Protein AF-A0A2S1XR82-F1 (afdb_monomer)

Nearest PDB structures (foldseek):
  7trw-assembly1_A-2  TM=8.094E-01  e=3.415E-07  Yersinia pestis CO92
  3mz1-assembly2_C  TM=8.245E-01  e=9.859E-07  Sinorhizobium meliloti 1021
  3mz1-assembly1_A  TM=8.214E-01  e=1.203E-06  Sinorhizobium meliloti 1021
  3mz1-assembly2_D  TM=7.519E-01  e=4.756E-07  Sinorhizobium meliloti 1021
  9bce-assembly1_A  TM=8.354E-01  e=1.144E-05  Shewanella oneidensis

Radius of gyration: 18.7 Å; Cα contacts (8 Å, |Δi|>4): 181; chains: 1; bounding box: 38×32×57 Å

Structure (mmCIF, N/CA/C/O backbone):
data_AF-A0A2S1XR82-F1
#
_entry.id   AF-A0A2S1XR82-F1
#
loop_
_atom_site.group_PDB
_atom_site.id
_atom_site.type_symbol
_atom_site.label_atom_id
_atom_site.label_alt_id
_atom_site.label_comp_id
_atom_site.label_asym_id
_atom_site.label_entity_id
_atom_site.label_seq_id
_atom_site.pdbx_PDB_ins_code
_atom_site.Cartn_x
_atom_site.Cartn_y
_atom_site.Cartn_z
_atom_site.occupancy
_atom_site.B_iso_or_equiv
_atom_site.auth_seq_id
_atom_site.auth_comp_id
_atom_site.auth_asym_id
_atom_site.auth_atom_id
_atom_site.pdbx_PDB_model_num
ATOM 1 N N . MET A 1 1 ? -4.953 -1.813 3.187 1.00 69.38 1 MET A N 1
ATOM 2 C CA . MET A 1 1 ? -4.598 -1.002 4.378 1.00 69.38 1 MET A CA 1
ATOM 3 C C . MET A 1 1 ? -4.593 -1.921 5.588 1.00 69.38 1 MET A C 1
ATOM 5 O O . MET A 1 1 ? -5.479 -2.760 5.665 1.00 69.38 1 MET A O 1
ATOM 9 N N . VAL A 1 2 ? -3.605 -1.824 6.483 1.00 58.59 2 VAL A N 1
ATOM 10 C CA . VAL A 1 2 ? -3.437 -2.784 7.596 1.00 58.59 2 VAL A CA 1
ATOM 11 C C . VAL A 1 2 ? -2.981 -2.109 8.893 1.00 58.59 2 VAL A C 1
ATOM 13 O O . VAL A 1 2 ? -2.325 -1.066 8.857 1.00 58.59 2 VAL A O 1
ATOM 16 N N . THR A 1 3 ? -3.298 -2.725 10.033 1.00 70.81 3 THR A N 1
ATOM 17 C CA . THR A 1 3 ? -2.781 -2.374 11.370 1.00 70.81 3 THR A CA 1
ATOM 18 C C . THR A 1 3 ? -2.299 -3.624 12.114 1.00 70.81 3 THR A C 1
ATOM 20 O O . THR A 1 3 ? -2.597 -4.741 11.690 1.00 70.81 3 THR A O 1
ATOM 23 N N . ALA A 1 4 ? -1.545 -3.461 13.203 1.00 59.38 4 ALA A N 1
ATOM 24 C CA . ALA A 1 4 ? -1.029 -4.579 13.994 1.00 59.38 4 ALA A CA 1
ATOM 25 C C . ALA A 1 4 ? -2.148 -5.427 14.624 1.00 59.38 4 ALA A C 1
ATOM 27 O O . ALA A 1 4 ? -3.066 -4.912 15.262 1.00 59.38 4 ALA A O 1
ATOM 28 N N . GLY A 1 5 ? -2.030 -6.745 14.467 1.00 39.81 5 GLY A N 1
ATOM 29 C CA . GLY A 1 5 ? -2.809 -7.766 15.157 1.00 39.81 5 GLY A CA 1
ATOM 30 C C . GLY A 1 5 ? -2.252 -8.074 16.550 1.00 39.81 5 GLY A C 1
ATOM 31 O O . GLY A 1 5 ? -1.153 -7.669 16.929 1.00 39.81 5 GLY A O 1
ATOM 32 N N . ARG A 1 6 ? -3.042 -8.776 17.366 1.00 37.56 6 ARG A N 1
ATOM 33 C CA . ARG A 1 6 ? -2.723 -9.036 18.775 1.00 37.56 6 ARG A CA 1
ATOM 34 C C . ARG A 1 6 ? -1.655 -10.133 18.894 1.00 37.56 6 ARG A C 1
ATOM 36 O O . ARG A 1 6 ? -1.974 -11.300 18.709 1.00 37.56 6 ARG A O 1
ATOM 43 N N . VAL A 1 7 ? -0.428 -9.783 19.291 1.00 36.41 7 VAL A N 1
ATOM 44 C CA . VAL A 1 7 ? 0.610 -10.755 19.694 1.00 36.41 7 VAL A CA 1
ATOM 45 C C . VAL A 1 7 ? 1.321 -10.274 20.971 1.00 36.41 7 VAL A C 1
ATOM 47 O O . VAL A 1 7 ? 1.772 -9.132 21.044 1.00 36.41 7 VAL A O 1
ATOM 50 N N . SER A 1 8 ? 1.373 -11.130 22.002 1.00 31.12 8 SER A N 1
ATOM 51 C CA . SER A 1 8 ? 2.120 -10.910 23.262 1.00 31.12 8 SER A CA 1
ATOM 52 C C . SER A 1 8 ? 3.615 -11.268 23.105 1.00 31.12 8 SER A C 1
ATOM 54 O O . SER A 1 8 ? 3.942 -12.059 22.225 1.00 31.12 8 SER A O 1
ATOM 56 N N . PRO A 1 9 ? 4.534 -10.703 23.918 1.00 47.50 9 PRO A N 1
ATOM 57 C CA . PRO A 1 9 ? 5.850 -10.268 23.437 1.00 47.50 9 PRO A CA 1
ATOM 58 C C . PRO A 1 9 ? 7.040 -11.129 23.902 1.00 47.50 9 PRO A C 1
ATOM 60 O O . PRO A 1 9 ? 7.027 -11.651 25.015 1.00 47.50 9 PRO A O 1
ATOM 63 N N . THR A 1 10 ? 8.134 -11.117 23.128 1.00 35.50 10 THR A N 1
ATOM 64 C CA . THR A 1 10 ? 9.487 -11.458 23.616 1.00 35.50 10 THR A CA 1
ATOM 65 C C . THR A 1 10 ? 10.487 -10.357 23.226 1.00 35.50 10 THR A C 1
ATOM 67 O O . THR A 1 10 ? 10.335 -9.671 22.221 1.00 35.50 10 THR A O 1
ATOM 70 N N . SER A 1 11 ? 11.445 -10.124 24.117 1.00 33.62 11 SER A N 1
ATOM 71 C CA . SER A 1 11 ? 12.131 -8.872 24.463 1.00 33.62 11 SER A CA 1
ATOM 72 C C . SER A 1 11 ? 13.084 -8.223 23.443 1.00 33.62 11 SER A C 1
ATOM 74 O O . SER A 1 11 ? 13.992 -8.879 22.941 1.00 33.62 11 SER A O 1
ATOM 76 N N . PHE A 1 12 ? 13.022 -6.887 23.342 1.00 28.31 12 PHE A N 1
ATOM 77 C CA . PHE A 1 12 ? 14.185 -6.010 23.113 1.00 28.31 12 PHE A CA 1
ATOM 78 C C . PHE A 1 12 ? 13.917 -4.604 23.707 1.00 28.31 12 PHE A C 1
ATOM 80 O O . PHE A 1 12 ? 12.834 -4.049 23.517 1.00 28.31 12 PHE A O 1
ATOM 87 N N . ARG A 1 13 ? 14.866 -4.021 24.458 1.00 35.41 13 ARG A N 1
ATOM 88 C CA . ARG A 1 13 ? 14.891 -2.610 24.933 1.00 35.41 13 ARG A CA 1
ATOM 89 C C . ARG A 1 13 ? 16.362 -2.156 25.065 1.00 35.41 13 ARG A C 1
ATOM 91 O O . ARG A 1 13 ? 17.171 -3.032 25.355 1.00 35.41 13 ARG A O 1
ATOM 98 N N . PRO A 1 14 ? 16.726 -0.854 24.932 1.00 42.94 14 PRO A N 1
ATOM 99 C CA . PRO A 1 14 ? 15.869 0.328 25.098 1.00 42.94 14 PRO A CA 1
ATOM 100 C C . PRO A 1 14 ? 16.025 1.429 24.021 1.00 42.94 14 PRO A C 1
ATOM 102 O O . PRO A 1 14 ? 17.112 1.937 23.789 1.00 42.94 14 PRO A O 1
ATOM 105 N N . TRP A 1 15 ? 14.907 1.912 23.476 1.00 26.64 15 TRP A N 1
ATOM 106 C CA . TRP A 1 15 ? 14.748 3.304 23.024 1.00 26.64 15 TRP A CA 1
ATOM 107 C C . TRP A 1 15 ? 13.452 3.841 23.648 1.00 26.64 15 TRP A C 1
ATOM 109 O O . TRP A 1 15 ? 12.537 3.064 23.945 1.00 26.64 15 TRP A O 1
ATOM 119 N N . ARG A 1 16 ? 13.408 5.145 23.954 1.00 26.78 16 ARG A N 1
ATOM 120 C CA . ARG A 1 16 ? 12.299 5.789 24.684 1.00 26.78 16 ARG A CA 1
ATOM 121 C C . ARG A 1 16 ? 10.943 5.433 24.048 1.00 26.78 16 ARG A C 1
ATOM 123 O O . ARG A 1 16 ? 10.815 5.529 22.829 1.00 26.78 16 ARG A O 1
ATOM 130 N N . PRO A 1 17 ? 9.930 5.024 24.834 1.00 33.88 17 PRO A N 1
ATOM 131 C CA . PRO A 1 17 ? 8.636 4.678 24.279 1.00 33.88 17 PRO A CA 1
ATOM 132 C C . PRO A 1 17 ? 7.920 5.957 23.848 1.00 33.88 17 PRO A C 1
ATOM 134 O O . PRO A 1 17 ? 7.596 6.808 24.675 1.00 33.88 17 PRO A O 1
ATOM 137 N N . TRP A 1 18 ? 7.635 6.055 22.551 1.00 29.41 18 TRP A N 1
ATOM 138 C CA . TRP A 1 18 ? 6.484 6.804 22.059 1.00 29.41 18 TRP A CA 1
ATOM 139 C C . TRP A 1 18 ? 5.254 6.434 22.908 1.00 29.41 18 TRP A C 1
ATOM 141 O O . TRP A 1 18 ? 5.184 5.288 23.385 1.00 29.41 18 TRP A O 1
ATOM 151 N N . PRO A 1 19 ? 4.295 7.353 23.141 1.00 31.19 19 PRO A N 1
ATOM 152 C CA . PRO A 1 19 ? 3.064 6.999 23.836 1.00 31.19 19 PRO A CA 1
ATOM 153 C C . PRO A 1 19 ? 2.495 5.768 23.140 1.00 31.19 19 PRO A C 1
ATOM 155 O O . PRO A 1 19 ? 2.328 5.769 21.921 1.00 31.19 19 PRO A O 1
ATOM 158 N N . ARG A 1 20 ? 2.319 4.679 23.903 1.00 33.94 20 ARG A N 1
ATOM 159 C CA . ARG A 1 20 ? 1.849 3.394 23.378 1.00 33.94 20 ARG A CA 1
ATOM 160 C C . ARG A 1 20 ? 0.548 3.673 22.636 1.00 33.94 20 ARG A C 1
ATOM 162 O O . ARG A 1 20 ? -0.492 3.806 23.278 1.00 33.94 20 ARG A O 1
ATOM 169 N N . CYS A 1 21 ? 0.602 3.731 21.309 1.00 35.47 21 CYS A N 1
ATOM 170 C CA . CYS A 1 21 ? -0.573 3.666 20.461 1.00 35.47 21 CYS A CA 1
ATOM 171 C C . CYS A 1 21 ? -1.046 2.220 20.536 1.00 35.47 21 CYS A C 1
ATOM 173 O O . CYS A 1 21 ? -0.764 1.366 19.704 1.00 35.47 21 CYS A O 1
ATOM 175 N N . ARG A 1 22 ? -1.675 1.913 21.666 1.00 37.66 22 ARG A N 1
ATOM 176 C CA . ARG A 1 22 ? -2.318 0.648 21.924 1.00 37.66 22 ARG A CA 1
ATOM 177 C C . ARG A 1 22 ? -3.553 0.647 21.027 1.00 37.66 22 ARG A C 1
ATOM 179 O O . ARG A 1 22 ? -4.603 1.114 21.451 1.00 37.66 22 ARG A O 1
ATOM 186 N N . VAL A 1 23 ? -3.445 0.101 19.815 1.00 45.00 23 VAL A N 1
ATOM 187 C CA . VAL A 1 23 ? -4.615 -0.327 19.028 1.00 45.00 23 VAL A CA 1
ATOM 188 C C . VAL A 1 23 ? -5.167 -1.601 19.688 1.00 45.00 23 VAL A C 1
ATOM 190 O O . VAL A 1 23 ? -5.175 -2.692 19.132 1.00 45.00 23 VAL A O 1
ATOM 193 N N . ALA A 1 24 ? -5.542 -1.495 20.964 1.00 35.97 24 ALA A N 1
ATOM 194 C CA . ALA A 1 24 ? -6.349 -2.498 21.627 1.00 35.97 24 ALA A CA 1
ATOM 195 C C . ALA A 1 24 ? -7.797 -2.098 21.391 1.00 35.97 24 ALA A C 1
ATOM 197 O O . ALA A 1 24 ? -8.288 -1.194 22.048 1.00 35.97 24 ALA A O 1
ATOM 198 N N . ASN A 1 25 ? -8.443 -2.828 20.486 1.00 41.97 25 ASN A N 1
ATOM 199 C CA . ASN A 1 25 ? -9.837 -3.239 20.603 1.00 41.97 25 ASN A CA 1
ATOM 200 C C . ASN A 1 25 ? -10.903 -2.113 20.704 1.00 41.97 25 ASN A C 1
ATOM 202 O O . ASN A 1 25 ? -11.047 -1.468 21.735 1.00 41.97 25 ASN A O 1
ATOM 206 N N . GLN A 1 26 ? -11.786 -2.083 19.693 1.00 48.47 26 GLN A N 1
ATOM 207 C CA . GLN A 1 26 ? -13.230 -1.771 19.798 1.00 48.47 26 GLN A CA 1
ATOM 208 C C . GLN A 1 26 ? -13.754 -0.376 19.415 1.00 48.47 26 GLN A C 1
ATOM 210 O O . GLN A 1 26 ? -14.777 0.052 19.944 1.00 48.47 26 GLN A O 1
ATOM 215 N N . ARG A 1 27 ? -13.201 0.285 18.393 1.00 52.12 27 ARG A N 1
ATOM 216 C CA . ARG A 1 27 ? -14.106 1.005 17.476 1.00 52.12 27 ARG A CA 1
ATOM 217 C C . ARG A 1 27 ? -14.174 0.230 16.167 1.00 52.12 27 ARG A C 1
ATOM 219 O O . ARG A 1 27 ? -13.122 0.066 15.548 1.00 52.12 27 ARG A O 1
ATOM 226 N N . PRO A 1 28 ? -15.343 -0.317 15.782 1.00 62.47 28 PRO A N 1
ATOM 227 C CA . PRO A 1 28 ? -15.500 -0.846 14.439 1.00 62.47 28 PRO A CA 1
ATOM 228 C C . PRO A 1 28 ? -15.249 0.316 13.482 1.00 62.47 28 PRO A C 1
ATOM 230 O O . PRO A 1 28 ? -15.983 1.297 13.492 1.00 62.47 28 PRO A O 1
ATOM 233 N N . VAL A 1 29 ? -14.154 0.233 12.733 1.00 74.56 29 VAL A N 1
ATOM 234 C CA . VAL A 1 29 ? -13.860 1.181 11.662 1.00 74.56 29 VAL A CA 1
ATOM 235 C C . VAL A 1 29 ? -14.764 0.770 10.508 1.00 74.56 29 VAL A C 1
ATOM 237 O O . VAL A 1 29 ? -14.486 -0.219 9.829 1.00 74.56 29 VAL A O 1
ATOM 240 N N . ALA A 1 30 ? -15.888 1.463 10.360 1.00 81.62 30 ALA A N 1
ATOM 241 C CA . ALA A 1 30 ? -16.886 1.162 9.336 1.00 81.62 30 ALA A CA 1
ATOM 242 C C . ALA A 1 30 ? -16.695 2.056 8.108 1.00 81.62 30 ALA A C 1
ATOM 244 O O . ALA A 1 30 ? -16.951 1.639 6.973 1.00 81.62 30 ALA A O 1
ATOM 245 N N . VAL A 1 31 ? -16.225 3.283 8.343 1.00 88.38 31 VAL A N 1
ATOM 246 C CA . VAL A 1 31 ? -16.017 4.293 7.309 1.00 88.38 31 VAL A CA 1
ATOM 247 C C . VAL A 1 31 ? -14.597 4.862 7.371 1.00 88.38 31 VAL A C 1
ATOM 249 O O . VAL A 1 31 ? -14.000 4.916 8.447 1.00 88.38 31 VAL A O 1
ATOM 252 N N . PRO A 1 32 ? -14.033 5.309 6.234 1.00 89.12 32 PRO A N 1
ATOM 253 C CA . PRO A 1 32 ? -12.707 5.927 6.188 1.00 89.12 32 PRO A CA 1
ATOM 254 C C . PRO A 1 32 ? -12.504 7.064 7.191 1.00 89.12 32 PRO A C 1
ATOM 256 O O . PRO A 1 32 ? -11.424 7.189 7.764 1.00 89.12 32 PRO A O 1
ATOM 259 N N . ASP A 1 33 ? -13.543 7.856 7.452 1.00 89.69 33 ASP A N 1
ATOM 260 C CA . ASP A 1 33 ? -13.508 8.981 8.390 1.00 89.69 33 ASP A CA 1
ATOM 261 C C . ASP A 1 33 ? -13.136 8.572 9.828 1.00 89.69 33 ASP A C 1
ATOM 263 O O . ASP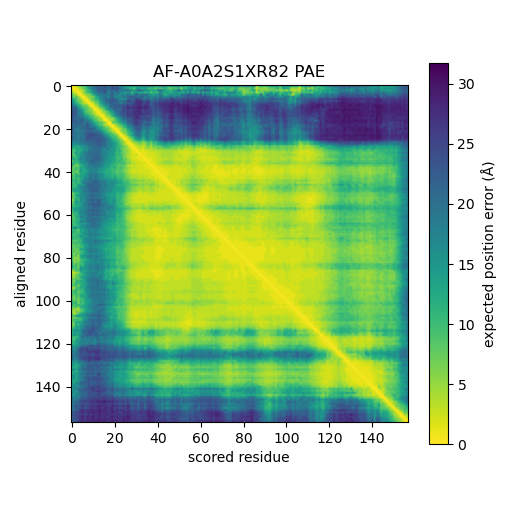 A 1 33 ? -12.494 9.350 10.540 1.00 89.69 33 ASP A O 1
ATOM 267 N N . ASP A 1 34 ? -13.432 7.333 10.237 1.00 87.25 34 ASP A N 1
ATOM 268 C CA . ASP A 1 34 ? -13.082 6.801 11.563 1.00 87.25 34 ASP A CA 1
ATOM 269 C C . ASP A 1 34 ? -11.557 6.751 11.784 1.00 87.25 34 ASP A C 1
ATOM 271 O O . ASP A 1 34 ? -11.081 6.809 12.923 1.00 87.25 34 ASP A O 1
ATOM 275 N N . LEU A 1 35 ? -10.780 6.680 10.695 1.00 87.00 35 LEU A N 1
ATOM 276 C CA . LEU A 1 35 ? -9.316 6.624 10.713 1.00 87.00 35 LEU A CA 1
ATOM 277 C C . LEU A 1 35 ? -8.648 8.001 10.783 1.00 87.00 35 LEU A C 1
ATOM 279 O O . LEU A 1 35 ? -7.439 8.072 10.989 1.00 87.00 35 LEU A O 1
ATOM 283 N N . SER A 1 36 ? -9.400 9.096 10.638 1.00 86.06 36 SER A N 1
ATOM 284 C CA . SER A 1 36 ? -8.852 10.465 10.640 1.00 86.06 36 SER A CA 1
ATOM 285 C C . SER A 1 36 ? -8.049 10.807 11.902 1.00 86.06 36 SER A C 1
ATOM 287 O O . SER A 1 36 ? -7.091 11.575 11.842 1.00 86.06 36 SER A O 1
ATOM 289 N N . SER A 1 37 ? -8.420 10.210 13.036 1.00 84.50 37 SER A N 1
ATOM 290 C CA . SER A 1 37 ? -7.773 10.405 14.340 1.00 84.50 37 SER A CA 1
ATOM 291 C C . SER A 1 37 ? -6.697 9.363 14.663 1.00 84.50 37 SER A C 1
ATOM 293 O O . SER A 1 37 ? -6.063 9.437 15.718 1.00 84.50 37 SER A O 1
ATOM 295 N N . TRP A 1 38 ? -6.498 8.367 13.796 1.00 88.38 38 TRP A N 1
ATOM 296 C CA . TRP A 1 38 ? -5.584 7.263 14.064 1.00 88.38 38 TRP A CA 1
ATOM 297 C C . TRP A 1 38 ? -4.147 7.625 13.663 1.00 88.38 38 TRP A C 1
ATOM 299 O O . TRP A 1 38 ? -3.939 8.329 12.674 1.00 88.38 38 TRP A O 1
ATOM 309 N N . PRO A 1 39 ? -3.131 7.113 14.381 1.00 90.25 39 PRO A N 1
ATOM 310 C CA . PRO A 1 39 ? -1.739 7.319 14.006 1.00 90.25 39 PRO A CA 1
ATOM 311 C C . PRO A 1 39 ? -1.455 6.715 12.625 1.00 90.25 39 PRO A C 1
ATOM 313 O O . PRO A 1 39 ? -1.584 5.505 12.427 1.00 90.25 39 PRO A O 1
ATOM 316 N N . PHE A 1 40 ? -1.074 7.564 11.673 1.00 92.88 40 PHE A N 1
ATOM 317 C CA . PHE A 1 40 ? -0.809 7.172 10.293 1.00 92.88 40 PHE A CA 1
ATOM 318 C C . PHE A 1 40 ? 0.688 7.225 9.970 1.00 92.88 40 PHE A C 1
ATOM 320 O O . PHE A 1 40 ? 1.370 8.206 10.283 1.00 92.88 40 PHE A O 1
ATOM 327 N N . ILE A 1 41 ? 1.186 6.176 9.313 1.00 93.69 41 ILE A N 1
ATOM 328 C CA . ILE A 1 41 ? 2.551 6.098 8.787 1.00 93.69 41 ILE A CA 1
ATOM 329 C C . ILE A 1 41 ? 2.498 6.290 7.266 1.00 93.69 41 ILE A C 1
ATOM 331 O O . ILE A 1 41 ? 1.975 5.445 6.536 1.00 93.69 41 ILE A O 1
ATOM 335 N N . ALA A 1 42 ? 3.062 7.398 6.786 1.00 93.88 42 ALA A N 1
ATOM 336 C CA . ALA A 1 42 ? 3.126 7.736 5.367 1.00 93.88 42 ALA A CA 1
ATOM 337 C C . ALA A 1 42 ? 4.304 7.056 4.661 1.00 93.88 42 ALA A C 1
ATOM 339 O O . ALA A 1 42 ? 5.417 7.005 5.188 1.00 93.88 42 ALA A O 1
ATOM 340 N N . ASN A 1 43 ? 4.075 6.627 3.418 1.00 92.56 43 ASN A N 1
ATOM 341 C CA . ASN A 1 43 ? 5.130 6.215 2.498 1.00 92.56 43 ASN A CA 1
ATOM 342 C C . ASN A 1 43 ? 5.356 7.293 1.428 1.00 92.56 43 ASN A C 1
ATOM 344 O O . ASN A 1 43 ? 4.556 7.433 0.506 1.00 92.56 43 ASN A O 1
ATOM 348 N N . LEU A 1 44 ? 6.461 8.027 1.539 1.00 92.25 44 LEU A N 1
ATOM 349 C CA . LEU A 1 44 ? 6.855 9.139 0.671 1.00 92.25 44 LEU A CA 1
ATOM 350 C C . LEU A 1 44 ? 7.167 8.725 -0.775 1.00 92.25 44 LEU A C 1
ATOM 352 O O . LEU A 1 44 ? 7.322 9.592 -1.626 1.00 92.25 44 LEU A O 1
ATOM 356 N N . SER A 1 45 ? 7.259 7.425 -1.076 1.00 87.88 45 SER A N 1
ATOM 357 C CA . SER A 1 45 ? 7.371 6.941 -2.459 1.00 87.88 45 SER A CA 1
ATOM 358 C C . SER A 1 45 ? 6.064 7.073 -3.251 1.00 87.88 45 SER A C 1
ATOM 360 O O . SER A 1 45 ? 6.059 6.882 -4.465 1.00 87.88 45 SER A O 1
ATOM 362 N N . LEU A 1 46 ? 4.949 7.365 -2.578 1.00 85.50 46 LEU A N 1
ATOM 363 C CA . LEU A 1 46 ? 3.655 7.615 -3.201 1.00 85.50 46 LEU A CA 1
ATOM 364 C C . LEU A 1 46 ? 3.495 9.097 -3.536 1.00 85.50 46 LEU A C 1
ATOM 366 O O . LEU A 1 46 ? 4.018 9.957 -2.834 1.00 85.50 46 LEU A O 1
ATOM 370 N N . LYS A 1 47 ? 2.716 9.391 -4.581 1.00 83.75 47 LYS A N 1
ATOM 371 C CA . LYS A 1 47 ? 2.481 10.763 -5.051 1.00 83.75 47 LYS A CA 1
ATOM 372 C C . LYS A 1 47 ? 1.846 11.656 -3.976 1.00 83.75 47 LYS A C 1
ATOM 374 O O . LYS A 1 47 ? 2.343 12.746 -3.728 1.00 83.75 47 LYS A O 1
ATOM 379 N N . ASP A 1 48 ? 0.782 11.171 -3.334 1.00 87.81 48 ASP A N 1
ATOM 380 C CA . ASP A 1 48 ? 0.000 11.915 -2.341 1.00 87.81 48 ASP A CA 1
ATOM 381 C C . ASP A 1 48 ? -0.177 11.073 -1.061 1.00 87.81 48 ASP A C 1
ATOM 383 O O . ASP A 1 48 ? -1.252 10.535 -0.801 1.00 87.81 48 ASP A O 1
ATOM 387 N N . PRO A 1 49 ? 0.871 10.912 -0.233 1.00 85.94 49 PRO A N 1
ATOM 388 C CA . PRO A 1 49 ? 0.898 9.893 0.819 1.00 85.94 49 PRO A CA 1
ATOM 389 C C . PRO A 1 49 ? -0.129 10.098 1.943 1.00 85.94 49 PRO A C 1
ATOM 391 O O . PRO A 1 49 ? -0.414 9.155 2.676 1.00 85.94 49 PRO A O 1
ATOM 394 N N . GLY A 1 50 ? -0.675 11.308 2.096 1.00 88.50 50 GLY A N 1
ATOM 395 C CA . GLY A 1 50 ? -1.690 11.649 3.099 1.00 88.50 50 GLY A CA 1
ATOM 396 C C . GLY A 1 50 ? -3.106 11.816 2.544 1.00 88.50 50 GLY A C 1
ATOM 397 O O . GLY A 1 50 ? -3.979 12.245 3.293 1.00 88.50 50 GLY A O 1
ATOM 398 N N . LEU A 1 51 ? -3.344 11.546 1.256 1.00 91.88 51 LEU A N 1
ATOM 399 C CA . LEU A 1 51 ? -4.658 11.687 0.626 1.00 91.88 51 LEU A CA 1
ATOM 400 C C . LEU A 1 51 ? -5.091 10.351 0.024 1.00 91.88 51 LEU A C 1
ATOM 402 O O . LEU A 1 51 ? -4.478 9.858 -0.919 1.00 91.88 51 LEU A O 1
ATOM 406 N N . TRP A 1 52 ? -6.166 9.786 0.561 1.00 91.69 52 TRP A N 1
ATOM 407 C CA . TRP A 1 52 ? -6.635 8.456 0.200 1.00 91.69 52 TRP A CA 1
ATOM 408 C C . TRP A 1 52 ? -8.104 8.483 -0.180 1.00 91.69 52 TRP A C 1
ATOM 410 O O . TRP A 1 52 ? -8.948 8.868 0.623 1.00 91.69 52 TRP A O 1
ATOM 420 N N . THR A 1 53 ? -8.410 8.037 -1.391 1.00 91.56 53 THR A N 1
ATOM 421 C CA . THR A 1 53 ? -9.783 7.908 -1.882 1.00 91.56 53 THR A CA 1
ATOM 422 C C . THR A 1 53 ? -10.215 6.453 -1.805 1.00 91.56 53 THR A C 1
ATOM 424 O O . THR A 1 53 ? -9.661 5.596 -2.487 1.00 91.56 53 THR A O 1
ATOM 427 N N . PHE A 1 54 ? -11.200 6.177 -0.966 1.00 91.12 54 PHE A N 1
ATOM 428 C CA . PHE A 1 54 ? -11.787 4.863 -0.770 1.00 91.12 54 PHE A CA 1
ATOM 429 C C . PHE A 1 54 ? -13.069 4.732 -1.579 1.00 91.12 54 PHE A C 1
ATOM 431 O O . PHE A 1 54 ? -13.854 5.677 -1.654 1.00 91.12 54 PHE A O 1
ATOM 438 N N . ARG A 1 55 ? -13.306 3.547 -2.140 1.00 92.19 55 ARG A N 1
ATOM 439 C CA . ARG A 1 55 ? -14.502 3.243 -2.931 1.00 92.19 55 ARG A CA 1
ATOM 440 C C . ARG A 1 55 ? -15.209 1.992 -2.438 1.00 92.19 55 ARG A C 1
ATOM 442 O O . ARG A 1 55 ? -14.560 0.973 -2.196 1.00 92.19 55 ARG A O 1
ATOM 449 N N . ARG A 1 56 ? -16.537 2.060 -2.354 1.00 91.94 56 ARG A N 1
ATOM 450 C CA . ARG A 1 56 ? -17.433 0.942 -2.037 1.00 91.94 56 ARG A CA 1
ATOM 451 C C . ARG A 1 56 ? -18.682 1.035 -2.914 1.00 91.94 56 ARG A C 1
ATOM 453 O O . ARG A 1 56 ? -19.592 1.814 -2.638 1.00 91.94 56 ARG A O 1
ATOM 460 N N . GLY A 1 57 ? -18.723 0.255 -3.995 1.00 88.75 57 GLY A N 1
ATOM 461 C CA . GLY A 1 57 ? -19.773 0.378 -5.012 1.00 88.75 57 GLY A CA 1
ATOM 462 C C . GLY A 1 57 ? -19.767 1.773 -5.647 1.00 88.75 57 GLY A C 1
ATOM 463 O O . GLY A 1 57 ? -18.738 2.207 -6.156 1.00 88.75 57 GLY A O 1
ATOM 464 N N . ALA A 1 58 ? -20.900 2.477 -5.587 1.00 89.06 58 ALA A N 1
ATOM 465 C CA . ALA A 1 58 ? -21.024 3.863 -6.048 1.00 89.06 58 ALA A CA 1
ATOM 466 C C . ALA A 1 58 ? -20.567 4.908 -5.008 1.00 89.06 58 ALA A C 1
ATOM 468 O O . ALA A 1 58 ? -20.515 6.097 -5.316 1.00 89.06 58 ALA A O 1
ATOM 469 N N . GLU A 1 59 ? -20.268 4.492 -3.773 1.00 92.81 59 GLU A N 1
ATOM 470 C CA . GLU A 1 59 ? -19.828 5.400 -2.716 1.00 92.81 59 GLU A CA 1
ATOM 471 C C . GLU A 1 59 ? -18.319 5.655 -2.814 1.00 92.81 59 GLU A C 1
ATOM 473 O O . GLU A 1 59 ? -17.517 4.719 -2.862 1.00 92.81 59 GLU A O 1
ATOM 478 N N . GLU A 1 60 ? -17.929 6.931 -2.791 1.00 92.94 60 GLU A N 1
ATOM 479 C CA . GLU A 1 60 ? -16.538 7.373 -2.744 1.00 92.94 60 GLU A CA 1
ATOM 480 C C . GLU A 1 60 ? -16.315 8.270 -1.519 1.00 92.94 60 GLU A C 1
ATOM 482 O O . GLU A 1 60 ? -17.109 9.166 -1.226 1.00 92.94 60 GLU A O 1
ATOM 487 N N . ARG A 1 61 ? -15.229 8.024 -0.784 1.00 92.81 61 ARG A N 1
ATOM 488 C CA . ARG A 1 61 ? -14.854 8.766 0.424 1.00 92.81 61 ARG A CA 1
ATOM 489 C C . ARG A 1 61 ? -13.380 9.118 0.373 1.00 92.81 61 ARG A C 1
ATOM 491 O O . ARG A 1 61 ? -12.531 8.232 0.337 1.00 92.81 61 ARG A O 1
ATOM 498 N N . THR A 1 62 ? -13.070 10.406 0.416 1.00 93.19 62 THR A N 1
ATOM 499 C CA . THR A 1 62 ? -11.684 10.878 0.443 1.00 93.19 62 THR A CA 1
ATOM 500 C C . THR A 1 62 ? -11.283 11.253 1.861 1.00 93.19 62 THR A C 1
ATOM 502 O O . THR A 1 62 ? -11.833 12.179 2.449 1.00 93.19 62 THR A O 1
ATOM 505 N N . LEU A 1 63 ? -10.289 10.548 2.388 1.00 91.19 63 LEU A N 1
ATOM 506 C CA . LEU A 1 63 ? -9.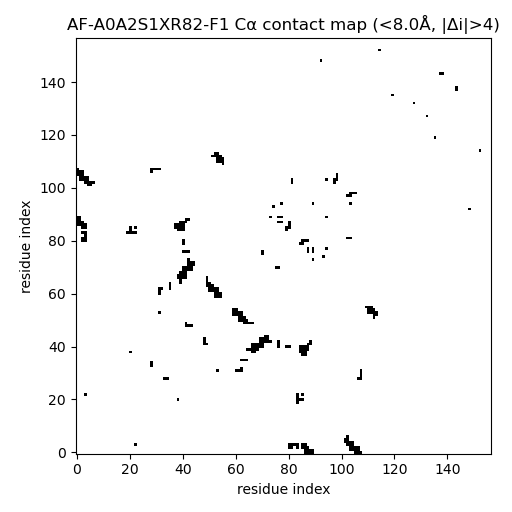687 10.787 3.688 1.00 91.19 63 LEU A CA 1
ATOM 507 C C . LEU A 1 63 ? -8.354 11.511 3.507 1.00 91.19 63 LEU A C 1
ATOM 509 O O . LEU A 1 63 ? -7.441 11.005 2.849 1.00 91.19 63 LEU A O 1
ATOM 513 N N . ARG A 1 64 ? -8.214 12.670 4.152 1.00 92.25 64 ARG A N 1
ATOM 514 C CA . ARG A 1 64 ? -6.914 13.315 4.342 1.00 92.25 64 ARG A CA 1
ATOM 515 C C . ARG A 1 64 ? -6.427 13.054 5.761 1.00 92.25 64 ARG A C 1
ATOM 517 O O . ARG A 1 64 ? -7.075 13.453 6.721 1.00 92.25 64 ARG A O 1
ATOM 524 N N . VAL A 1 65 ? -5.278 12.403 5.877 1.00 89.50 65 VAL A N 1
ATOM 525 C CA . VAL A 1 65 ? -4.640 12.051 7.151 1.00 89.50 65 VAL A CA 1
ATOM 526 C C . VAL A 1 65 ? -3.286 12.727 7.261 1.00 89.50 65 VAL A C 1
ATOM 528 O O . VAL A 1 65 ? -2.504 12.747 6.309 1.00 89.50 65 VAL A O 1
ATOM 531 N N . GLN A 1 66 ? -3.008 13.283 8.438 1.00 90.06 66 GLN A N 1
ATOM 532 C CA . GLN A 1 66 ? -1.690 13.822 8.749 1.00 90.06 66 GLN A CA 1
ATOM 533 C C . GLN A 1 66 ? -0.808 12.698 9.306 1.00 90.06 66 GLN A C 1
ATOM 535 O O . GLN A 1 66 ? -1.169 12.093 10.318 1.00 90.06 66 GLN A O 1
ATOM 540 N N . PRO A 1 67 ? 0.326 12.379 8.660 1.00 91.69 67 PRO A N 1
ATOM 541 C CA . PRO A 1 67 ? 1.196 11.321 9.140 1.00 91.69 67 PRO A CA 1
ATOM 542 C C . PRO A 1 67 ? 1.925 11.743 10.414 1.00 91.69 67 PRO A C 1
ATOM 544 O O . PRO A 1 67 ? 2.496 12.828 10.484 1.00 91.69 67 PRO A O 1
ATOM 547 N N . ILE A 1 68 ? 1.977 10.841 11.391 1.00 92.06 68 ILE A N 1
ATOM 548 C CA . ILE A 1 68 ? 2.825 11.007 12.581 1.00 92.06 68 ILE A CA 1
ATOM 549 C C . ILE A 1 68 ? 4.277 10.590 12.311 1.00 92.06 68 ILE A C 1
ATOM 551 O O . ILE A 1 68 ? 5.190 10.937 13.054 1.00 92.06 68 ILE A O 1
ATOM 555 N N . MET A 1 69 ? 4.479 9.819 11.242 1.00 91.44 69 MET A N 1
ATOM 556 C CA . MET A 1 69 ? 5.762 9.317 10.775 1.00 91.44 69 MET A CA 1
ATOM 557 C C . MET A 1 69 ? 5.718 9.213 9.256 1.00 91.44 69 MET A C 1
ATOM 559 O O . MET A 1 69 ? 4.714 8.795 8.682 1.00 91.44 69 MET A O 1
ATOM 563 N N . SER A 1 70 ? 6.825 9.559 8.609 1.00 94.06 70 SER A N 1
ATOM 564 C CA . SER A 1 70 ? 6.996 9.396 7.169 1.00 94.06 70 SER A CA 1
ATOM 565 C C . SER A 1 70 ? 8.243 8.572 6.893 1.00 94.06 70 SER A C 1
ATOM 567 O O . SER A 1 70 ? 9.292 8.812 7.487 1.00 94.06 70 SER A O 1
ATOM 569 N N . VAL A 1 71 ? 8.130 7.610 5.987 1.00 94.69 71 VAL A N 1
ATOM 570 C CA . VAL A 1 71 ? 9.240 6.774 5.523 1.00 94.69 71 VAL A CA 1
ATOM 571 C C . VAL A 1 71 ? 9.270 6.770 4.002 1.00 94.69 71 VAL A C 1
ATOM 573 O O . VAL A 1 71 ? 8.252 6.993 3.361 1.00 94.69 71 VAL A O 1
ATOM 576 N N . ASN A 1 72 ? 10.421 6.497 3.403 1.00 93.50 72 ASN A N 1
ATOM 577 C CA . ASN A 1 72 ? 10.587 6.382 1.948 1.00 93.50 72 ASN A CA 1
ATOM 578 C C . ASN A 1 72 ? 10.871 4.938 1.495 1.00 93.50 72 ASN A C 1
ATOM 580 O O . ASN A 1 72 ? 11.264 4.709 0.355 1.00 93.50 72 ASN A O 1
ATOM 584 N N . ALA A 1 73 ? 10.706 3.971 2.399 1.00 92.81 73 ALA A N 1
ATOM 585 C CA . ALA A 1 73 ? 10.885 2.555 2.134 1.00 92.81 73 ALA A 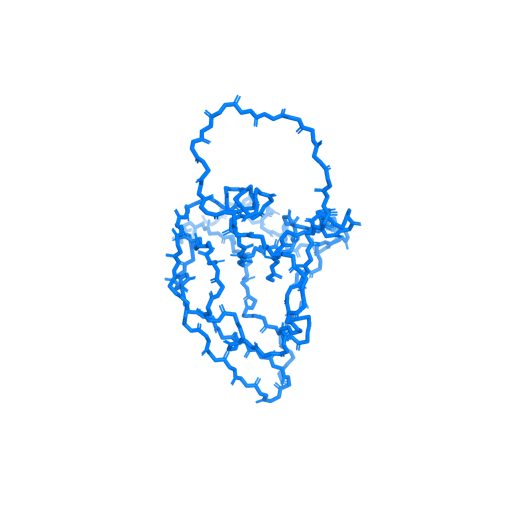CA 1
ATOM 586 C C . ALA A 1 73 ? 9.676 1.786 2.669 1.00 92.81 73 ALA A C 1
ATOM 588 O O . ALA A 1 73 ? 9.401 1.789 3.870 1.00 92.81 73 ALA A O 1
ATOM 589 N N . THR A 1 74 ? 8.967 1.085 1.785 1.00 92.25 74 THR A N 1
ATOM 590 C CA . THR A 1 74 ? 7.775 0.304 2.146 1.00 92.25 74 THR A CA 1
ATOM 591 C C . THR A 1 74 ? 8.034 -0.733 3.256 1.00 92.25 74 THR A C 1
ATOM 593 O O . THR A 1 74 ? 7.205 -0.826 4.163 1.00 92.25 74 THR A O 1
ATOM 596 N N . PRO A 1 75 ? 9.175 -1.460 3.289 1.00 93.38 75 PRO A N 1
ATOM 597 C CA . PRO A 1 75 ? 9.484 -2.366 4.401 1.00 93.38 75 PRO A CA 1
ATOM 598 C C . PRO A 1 75 ? 9.631 -1.658 5.757 1.00 93.38 75 PRO A C 1
ATOM 600 O O . PRO A 1 75 ? 9.283 -2.229 6.787 1.00 93.38 75 PRO A O 1
ATOM 603 N N . ALA A 1 76 ? 10.091 -0.401 5.773 1.00 93.88 76 ALA A N 1
ATOM 604 C CA . ALA A 1 76 ? 10.184 0.382 7.005 1.00 93.88 76 ALA A CA 1
ATOM 605 C C . ALA A 1 76 ? 8.794 0.761 7.540 1.00 93.88 76 ALA A C 1
ATOM 607 O O . ALA A 1 76 ? 8.572 0.720 8.749 1.00 93.88 76 ALA A O 1
ATOM 608 N N . ALA A 1 77 ? 7.836 1.061 6.652 1.00 93.69 77 ALA A N 1
ATOM 609 C CA . ALA A 1 77 ? 6.447 1.302 7.047 1.00 93.69 77 ALA A CA 1
ATOM 610 C C . ALA A 1 77 ? 5.825 0.045 7.672 1.00 93.69 77 ALA A C 1
ATOM 612 O O . ALA A 1 77 ? 5.177 0.137 8.711 1.00 93.69 77 ALA A O 1
ATOM 613 N N . LEU A 1 78 ? 6.067 -1.131 7.079 1.00 91.94 78 LEU A N 1
ATOM 614 C CA . LEU A 1 78 ? 5.628 -2.410 7.640 1.00 91.94 78 LEU A CA 1
ATOM 615 C C . LEU A 1 78 ? 6.202 -2.640 9.046 1.00 91.94 78 LEU A C 1
ATOM 617 O O . LEU A 1 78 ? 5.440 -2.899 9.976 1.00 91.94 78 LEU A O 1
ATOM 621 N N . ALA A 1 79 ? 7.516 -2.485 9.216 1.00 91.94 79 ALA A N 1
ATOM 622 C CA . ALA A 1 79 ? 8.166 -2.653 10.514 1.00 91.94 79 ALA A CA 1
ATOM 623 C C . ALA A 1 79 ? 7.597 -1.691 11.575 1.00 91.94 79 ALA A C 1
ATOM 625 O O . ALA A 1 79 ? 7.354 -2.085 12.716 1.00 91.94 79 ALA A O 1
ATOM 626 N N . ALA A 1 80 ? 7.318 -0.440 11.196 1.00 90.94 80 ALA A N 1
ATOM 627 C CA . ALA A 1 80 ? 6.700 0.542 12.082 1.00 90.94 80 ALA A CA 1
ATOM 628 C C . ALA A 1 80 ? 5.260 0.159 12.474 1.00 90.94 80 ALA A C 1
ATOM 630 O O . ALA A 1 80 ? 4.885 0.305 13.640 1.00 90.94 80 ALA A O 1
ATOM 631 N N . VAL A 1 81 ? 4.464 -0.385 11.544 1.00 91.31 81 VAL A N 1
ATOM 632 C CA . VAL A 1 81 ? 3.124 -0.914 11.852 1.00 91.31 81 VAL A CA 1
ATOM 633 C C . VAL A 1 81 ? 3.222 -2.103 12.807 1.00 91.31 81 VAL A C 1
ATOM 635 O O . VAL A 1 81 ? 2.540 -2.099 13.827 1.00 91.31 81 VAL A O 1
ATOM 638 N N . GLN A 1 82 ? 4.101 -3.075 12.543 1.00 87.81 82 GLN A N 1
ATOM 639 C CA . GLN A 1 82 ? 4.315 -4.243 13.412 1.00 87.81 82 GLN A CA 1
ATOM 640 C C . GLN A 1 82 ? 4.765 -3.853 14.829 1.00 87.81 82 GLN A C 1
ATOM 642 O O . GLN A 1 82 ? 4.385 -4.502 15.802 1.00 87.81 82 GLN A O 1
ATOM 647 N N . ALA A 1 83 ? 5.520 -2.760 14.966 1.00 88.56 83 ALA A N 1
ATOM 648 C CA . ALA A 1 83 ? 5.923 -2.200 16.255 1.00 88.56 83 ALA A CA 1
ATOM 649 C C . ALA A 1 83 ? 4.791 -1.459 17.003 1.00 88.56 83 ALA A C 1
ATOM 651 O O . ALA A 1 83 ? 5.009 -0.955 18.107 1.00 88.56 83 ALA A O 1
ATOM 652 N N . GLY A 1 84 ? 3.586 -1.379 16.429 1.00 84.81 84 GLY A N 1
ATOM 653 C CA . GLY A 1 84 ? 2.438 -0.685 17.015 1.00 84.81 84 GLY A CA 1
ATOM 654 C C . GLY A 1 84 ? 2.422 0.822 16.754 1.00 84.81 84 GLY A C 1
ATOM 655 O O . GLY A 1 84 ? 1.806 1.567 17.513 1.00 84.81 84 GLY A O 1
ATOM 656 N N . GLY A 1 85 ? 3.092 1.288 15.696 1.00 86.69 85 GLY A N 1
ATOM 657 C CA . GLY A 1 85 ? 3.127 2.699 15.303 1.00 86.69 85 GLY A CA 1
ATOM 658 C C . GLY A 1 85 ? 1.822 3.235 14.701 1.00 86.69 85 GLY A C 1
ATOM 659 O O . GLY A 1 85 ? 1.746 4.426 14.421 1.00 86.69 85 GLY A O 1
ATOM 660 N N . GLY A 1 86 ? 0.803 2.388 14.504 1.00 89.31 86 GLY A N 1
ATOM 661 C CA . GLY A 1 86 ? -0.502 2.778 13.965 1.00 89.31 86 GLY A CA 1
ATOM 662 C C .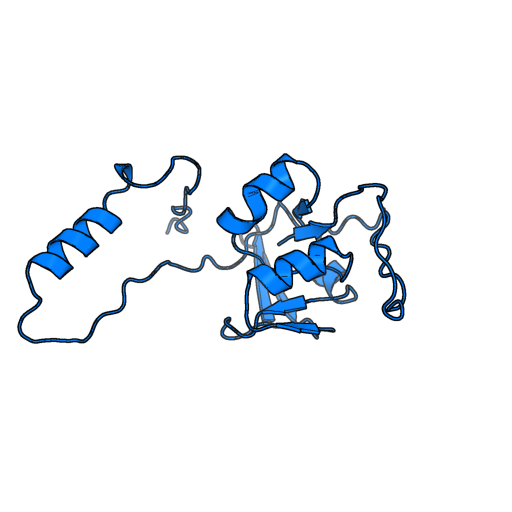 GLY A 1 86 ? -0.923 1.950 12.753 1.00 89.31 86 GLY A C 1
ATOM 663 O O . GLY A 1 86 ? -0.907 0.717 12.802 1.00 89.31 86 GLY A O 1
ATOM 664 N N . PHE A 1 87 ? -1.328 2.623 11.676 1.00 92.12 87 PHE A N 1
ATOM 665 C CA . PHE A 1 87 ? -1.705 1.989 10.411 1.00 92.12 87 PHE A CA 1
ATOM 666 C C . PHE A 1 87 ? -0.944 2.576 9.217 1.00 92.12 87 PHE A C 1
ATOM 668 O O . PHE A 1 87 ? -0.454 3.707 9.256 1.00 92.12 87 PHE A O 1
ATOM 675 N N . ALA A 1 88 ? -0.868 1.794 8.140 1.00 92.38 88 ALA A N 1
ATOM 676 C CA . ALA A 1 88 ? -0.281 2.216 6.873 1.00 92.38 88 ALA A CA 1
ATOM 677 C C . ALA A 1 88 ? -1.035 1.614 5.677 1.00 92.38 88 ALA A C 1
ATOM 679 O O . ALA A 1 88 ? -1.716 0.582 5.775 1.00 92.38 88 ALA A O 1
ATOM 680 N N . VAL A 1 89 ? -0.874 2.244 4.513 1.00 90.69 89 VAL A N 1
ATOM 681 C CA . VAL A 1 89 ? -1.231 1.636 3.227 1.00 90.69 89 VAL A CA 1
ATOM 682 C C . VAL A 1 89 ? -0.010 0.900 2.699 1.00 90.69 89 VAL A C 1
ATOM 684 O O . VAL A 1 89 ? 1.016 1.509 2.401 1.00 90.69 89 VAL A O 1
ATOM 687 N N . LEU A 1 90 ? -0.126 -0.423 2.609 1.00 89.88 90 LEU A N 1
ATOM 688 C CA . LEU A 1 90 ? 0.939 -1.313 2.167 1.00 89.88 90 LEU A CA 1
ATOM 689 C C . LEU A 1 90 ? 0.439 -2.170 1.001 1.00 89.88 90 LEU A C 1
ATOM 691 O O . LEU A 1 90 ? -0.740 -2.543 0.999 1.00 89.88 90 LEU A O 1
ATOM 695 N N . PRO A 1 91 ? 1.3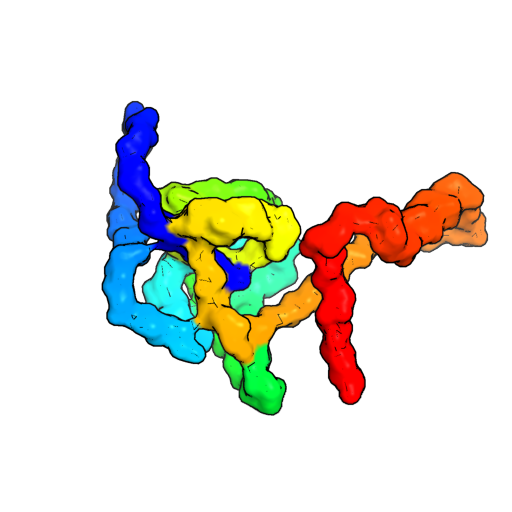09 -2.493 0.031 1.00 87.00 91 PRO A N 1
ATOM 696 C CA . PRO A 1 91 ? 0.978 -3.437 -1.023 1.00 87.00 91 PRO A CA 1
ATOM 697 C C . PRO A 1 91 ? 0.675 -4.826 -0.463 1.00 87.00 91 PRO A C 1
ATOM 699 O O . PRO A 1 91 ? 1.377 -5.301 0.429 1.00 87.00 91 PRO A O 1
ATOM 702 N N . GLU A 1 92 ? -0.326 -5.497 -1.027 1.00 83.62 92 GLU A N 1
ATOM 703 C CA . GLU A 1 92 ? -0.809 -6.797 -0.546 1.00 83.62 92 GLU A CA 1
ATOM 704 C C . GLU A 1 92 ? 0.285 -7.871 -0.520 1.00 83.62 92 GLU A C 1
ATOM 706 O O . GLU A 1 92 ? 0.447 -8.560 0.484 1.00 83.62 92 GLU A O 1
ATOM 711 N N . PHE A 1 93 ? 1.108 -7.951 -1.569 1.00 82.62 93 PHE A N 1
ATOM 712 C CA . PHE A 1 93 ? 2.200 -8.926 -1.663 1.00 82.62 93 PHE A CA 1
ATOM 713 C C . PHE A 1 93 ? 3.205 -8.848 -0.508 1.00 82.62 93 PHE A C 1
ATOM 715 O O . PHE A 1 93 ? 3.850 -9.842 -0.192 1.00 82.62 93 PHE A O 1
ATOM 722 N N . LEU A 1 94 ? 3.360 -7.670 0.103 1.00 86.12 94 LEU A N 1
ATOM 723 C CA . LEU A 1 94 ? 4.297 -7.459 1.201 1.00 86.12 94 LEU A CA 1
ATOM 724 C C . LEU A 1 94 ? 3.713 -7.932 2.539 1.00 86.12 94 LEU A C 1
ATOM 726 O O . LEU A 1 94 ? 4.459 -8.257 3.455 1.00 86.12 94 LEU A O 1
ATOM 730 N N . VAL A 1 95 ? 2.385 -7.944 2.666 1.00 86.75 95 VAL A N 1
ATOM 731 C CA . VAL A 1 95 ? 1.681 -8.174 3.937 1.00 86.75 95 VAL A CA 1
ATOM 732 C C . VAL A 1 95 ? 0.863 -9.461 3.957 1.00 86.75 95 VAL A C 1
ATOM 734 O O . VAL A 1 95 ? 0.337 -9.813 5.006 1.00 86.75 95 VAL A O 1
ATOM 737 N N . ALA A 1 96 ? 0.759 -10.181 2.839 1.00 84.88 96 ALA A N 1
ATOM 738 C CA . ALA A 1 96 ? -0.052 -11.392 2.728 1.00 84.88 96 ALA A CA 1
ATOM 739 C C . ALA A 1 96 ? 0.290 -12.438 3.805 1.00 84.88 96 ALA A C 1
ATOM 741 O O . ALA A 1 96 ? -0.608 -12.964 4.459 1.00 84.88 96 ALA A O 1
ATOM 742 N N . GLU A 1 97 ? 1.579 -12.699 4.045 1.00 84.12 97 GLU A N 1
ATOM 743 C CA . GLU A 1 97 ? 2.023 -13.644 5.082 1.00 84.12 97 GLU A CA 1
ATOM 744 C C . GLU A 1 97 ? 1.747 -13.131 6.499 1.00 84.12 97 GLU A C 1
ATOM 746 O O . GLU A 1 97 ? 1.363 -13.893 7.383 1.00 84.12 97 GLU A O 1
ATOM 751 N N . GLU A 1 98 ? 1.901 -11.828 6.712 1.00 80.62 98 GLU A N 1
ATOM 752 C CA . GLU A 1 98 ? 1.642 -11.175 7.993 1.00 80.62 98 GLU A CA 1
ATOM 753 C C . GLU A 1 98 ? 0.154 -11.202 8.362 1.00 80.62 98 GLU A C 1
ATOM 755 O O . GLU A 1 98 ? -0.196 -11.423 9.524 1.00 80.62 98 GLU A O 1
ATOM 760 N N . ILE A 1 99 ? -0.724 -11.020 7.371 1.00 82.19 99 ILE A N 1
ATOM 761 C CA . ILE A 1 99 ? -2.177 -11.144 7.520 1.00 82.19 99 ILE A CA 1
ATOM 762 C C . ILE A 1 99 ? -2.556 -12.607 7.754 1.00 82.19 99 ILE A C 1
ATOM 764 O O . ILE A 1 99 ? -3.296 -12.900 8.690 1.00 82.19 99 ILE A O 1
ATOM 768 N N . ALA A 1 100 ? -2.021 -13.536 6.954 1.00 81.56 100 ALA A N 1
ATOM 769 C CA . ALA A 1 100 ? -2.282 -14.968 7.113 1.00 81.56 100 ALA A CA 1
ATOM 770 C C . ALA A 1 100 ? -1.844 -15.485 8.494 1.00 81.56 100 ALA A C 1
ATOM 772 O O . ALA A 1 100 ? -2.501 -16.347 9.074 1.00 81.56 100 ALA A O 1
ATOM 773 N N . ALA A 1 101 ? -0.768 -14.925 9.049 1.00 81.75 101 ALA A N 1
ATOM 774 C CA . ALA A 1 101 ? -0.291 -15.233 10.391 1.00 81.75 101 ALA A CA 1
ATOM 775 C C . ALA A 1 101 ? -1.027 -14.478 11.517 1.00 81.75 101 ALA A C 1
ATOM 777 O O . ALA A 1 101 ? -0.664 -14.630 12.683 1.00 81.75 101 ALA A O 1
ATOM 778 N N . GLY A 1 102 ? -2.010 -13.628 11.198 1.00 80.75 102 GLY A N 1
ATOM 779 C CA . GLY A 1 102 ? -2.759 -12.827 12.173 1.00 80.75 102 GLY A CA 1
ATOM 780 C C . GLY A 1 102 ? -1.945 -11.719 12.855 1.00 80.75 102 GLY A C 1
ATOM 781 O O . GLY A 1 102 ? -2.415 -11.112 13.819 1.00 80.75 102 GLY A O 1
ATOM 782 N N . ARG A 1 103 ? -0.728 -11.439 12.369 1.00 82.75 103 ARG A N 1
ATOM 783 C CA . ARG A 1 103 ? 0.139 -10.358 12.871 1.00 82.75 103 ARG A CA 1
ATOM 784 C C . ARG A 1 103 ? -0.305 -8.992 12.374 1.00 82.75 103 ARG A C 1
ATOM 786 O O . ARG A 1 103 ? -0.023 -7.991 13.027 1.00 82.75 103 ARG A O 1
ATOM 793 N N . LEU A 1 104 ? -1.015 -8.949 11.251 1.00 85.25 104 LEU A N 1
ATOM 794 C CA . LEU A 1 104 ? -1.668 -7.759 10.722 1.00 85.25 104 LEU A CA 1
ATOM 795 C C . LEU A 1 104 ? -3.147 -8.031 10.473 1.00 85.25 104 LEU A C 1
ATOM 797 O O . LEU A 1 104 ? -3.538 -9.141 10.122 1.00 85.25 104 LEU A O 1
ATOM 801 N N . VAL A 1 105 ? -3.961 -6.992 10.619 1.00 86.50 105 VAL A N 1
ATOM 802 C CA . VAL A 1 105 ? -5.400 -7.032 10.359 1.00 86.50 105 VAL A CA 1
ATOM 803 C C . VAL A 1 105 ? -5.730 -6.013 9.267 1.00 86.50 105 VAL A C 1
ATOM 805 O O . VAL A 1 105 ? -5.315 -4.852 9.387 1.00 86.50 105 VAL A O 1
ATOM 808 N N . PRO A 1 106 ? -6.449 -6.410 8.199 1.00 84.69 106 PRO A N 1
ATOM 809 C CA . PRO A 1 106 ? -6.928 -5.470 7.197 1.00 84.69 106 PRO A CA 1
ATOM 810 C C . PRO A 1 106 ? -7.940 -4.500 7.813 1.00 84.69 106 PRO A C 1
ATOM 812 O O . PRO A 1 106 ? -8.841 -4.895 8.550 1.00 84.69 106 PRO A O 1
ATOM 815 N N . LEU A 1 107 ? -7.780 -3.216 7.502 1.00 87.31 107 LEU A N 1
ATOM 816 C CA . LEU A 1 107 ? -8.735 -2.170 7.859 1.00 87.31 107 LEU A CA 1
ATOM 817 C C . LEU A 1 107 ? -9.669 -1.915 6.680 1.00 87.31 107 LEU A C 1
ATOM 819 O O . LEU A 1 107 ? -9.200 -1.897 5.542 1.00 87.31 107 LEU A O 1
ATOM 823 N N . LEU A 1 108 ? -10.949 -1.660 6.972 1.00 87.62 108 LEU A N 1
ATOM 824 C CA . LEU A 1 108 ? -11.977 -1.334 5.976 1.00 87.62 108 LEU A CA 1
ATOM 825 C C . LEU A 1 108 ? -12.056 -2.375 4.837 1.00 87.62 108 LEU A C 1
ATOM 827 O O . LEU A 1 108 ? -11.881 -2.011 3.678 1.00 87.62 108 LEU A O 1
ATOM 831 N N . PRO A 1 109 ? -12.305 -3.665 5.137 1.00 84.06 109 PRO A N 1
ATOM 832 C CA . PRO A 1 109 ? -12.293 -4.728 4.125 1.00 84.06 109 PRO A CA 1
ATOM 833 C C . PRO A 1 109 ? -13.323 -4.520 3.002 1.00 84.06 109 PRO A C 1
ATOM 835 O O . PRO A 1 109 ? -13.100 -4.979 1.887 1.00 84.06 109 PRO A O 1
ATOM 838 N N . ASP A 1 110 ? -14.408 -3.789 3.274 1.00 85.50 110 ASP A N 1
ATOM 839 C CA . ASP A 1 110 ? -15.457 -3.475 2.293 1.00 85.50 110 ASP A CA 1
ATOM 840 C C . ASP A 1 110 ? -15.108 -2.291 1.376 1.00 85.50 110 ASP A C 1
ATOM 842 O O . ASP A 1 110 ? -15.877 -1.951 0.476 1.00 85.50 110 ASP A O 1
ATOM 846 N N . TRP A 1 111 ? -13.976 -1.625 1.617 1.00 88.06 111 TRP A N 1
ATOM 847 C CA . TRP A 1 111 ? -13.536 -0.461 0.858 1.00 88.06 111 TRP A CA 1
ATOM 848 C C . TRP A 1 111 ? -12.276 -0.783 0.061 1.00 88.06 111 TRP A C 1
ATOM 850 O O . TRP A 1 111 ? -11.285 -1.290 0.584 1.00 88.06 111 TRP A O 1
ATOM 860 N N . SER A 1 112 ? -12.282 -0.407 -1.212 1.00 86.62 112 SER A N 1
ATOM 861 C CA . SER A 1 112 ? -11.113 -0.506 -2.082 1.00 86.62 112 SER A CA 1
ATOM 862 C C . SER A 1 112 ? -10.360 0.820 -2.143 1.00 86.62 112 SER A C 1
ATOM 864 O O . SER A 1 112 ? -10.951 1.901 -2.108 1.00 86.62 112 SER A O 1
ATOM 866 N N . LEU A 1 113 ? -9.034 0.726 -2.228 1.00 86.81 113 LEU A N 1
ATOM 867 C CA . LEU A 1 113 ? -8.148 1.846 -2.540 1.00 86.81 113 LEU A CA 1
ATOM 868 C C . LEU A 1 113 ? -7.813 1.834 -4.038 1.00 86.81 113 LEU A C 1
ATOM 870 O O . LEU A 1 113 ? -7.968 0.794 -4.685 1.00 86.81 113 LEU A O 1
ATOM 874 N N . PRO A 1 114 ? -7.313 2.947 -4.603 1.00 78.06 114 PRO A N 1
ATOM 875 C CA . PRO A 1 114 ? -6.908 2.985 -5.998 1.00 78.06 114 PRO A CA 1
ATOM 876 C C . PRO A 1 114 ? -5.807 1.947 -6.244 1.00 78.06 114 PRO A C 1
ATOM 878 O O . PRO A 1 114 ? -4.797 1.926 -5.536 1.00 78.06 114 PRO A O 1
ATOM 881 N N . SER A 1 115 ? -5.993 1.083 -7.242 1.00 72.31 115 SER A N 1
ATOM 882 C CA . SER A 1 115 ? -4.984 0.092 -7.613 1.00 72.31 115 SER A CA 1
ATOM 883 C C . SER A 1 115 ? -3.793 0.781 -8.282 1.00 72.31 115 SER A C 1
ATOM 885 O O . SER A 1 115 ? -3.953 1.466 -9.294 1.00 72.31 115 SER A O 1
ATOM 887 N N . GLY A 1 116 ? -2.591 0.575 -7.745 1.00 70.44 116 GLY A N 1
ATOM 888 C CA . GLY A 1 116 ? -1.347 0.922 -8.431 1.00 70.44 116 GLY A CA 1
ATOM 889 C C . GLY A 1 116 ? -0.921 -0.196 -9.384 1.00 70.44 116 GLY A C 1
ATOM 890 O O . GLY A 1 116 ? -1.005 -1.369 -9.029 1.00 70.44 116 GLY A O 1
ATOM 891 N N . GLY A 1 117 ? -0.456 0.161 -10.583 1.00 73.94 117 GLY A N 1
ATOM 892 C CA . GLY A 1 117 ? 0.114 -0.791 -11.538 1.00 73.94 117 GLY A CA 1
ATOM 893 C C . GLY A 1 117 ? 1.616 -1.010 -11.334 1.00 73.94 117 GLY A C 1
ATOM 894 O O . GLY A 1 117 ? 2.326 -0.132 -10.840 1.00 73.94 117 GLY A O 1
ATOM 895 N N . ILE A 1 118 ? 2.119 -2.172 -11.759 1.00 77.81 118 ILE A N 1
ATOM 896 C CA . ILE A 1 118 ? 3.559 -2.407 -11.933 1.00 77.81 118 ILE A CA 1
ATOM 897 C C . ILE A 1 118 ? 3.928 -2.016 -13.362 1.00 77.81 118 ILE A C 1
ATOM 899 O O . ILE A 1 118 ? 3.340 -2.503 -14.326 1.00 77.81 118 ILE A O 1
ATOM 903 N N . HIS A 1 119 ? 4.927 -1.149 -13.504 1.00 81.56 119 HIS A N 1
ATOM 904 C CA . HIS A 1 119 ? 5.351 -0.632 -14.799 1.00 81.56 119 HIS A CA 1
ATOM 905 C C . HIS A 1 119 ? 6.806 -1.008 -15.083 1.00 81.56 119 HIS A C 1
ATOM 907 O O . HIS A 1 119 ? 7.695 -0.760 -14.272 1.00 81.56 119 HIS A O 1
ATOM 913 N N . ALA A 1 120 ? 7.063 -1.562 -16.269 1.00 85.88 120 ALA A N 1
ATOM 914 C CA . ALA A 1 120 ? 8.416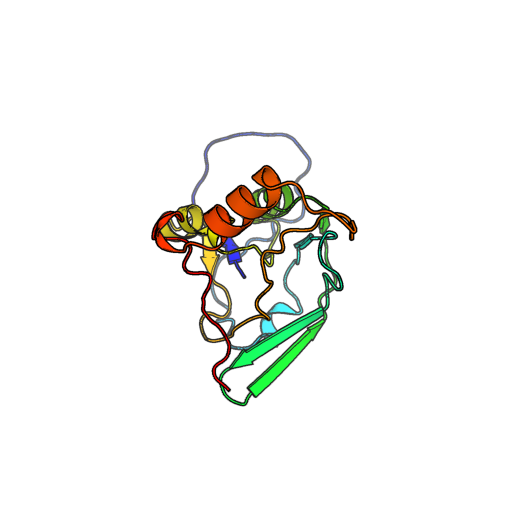 -1.700 -16.794 1.00 85.88 120 ALA A CA 1
ATOM 915 C C . ALA A 1 120 ? 8.816 -0.391 -17.491 1.00 85.88 120 ALA A C 1
ATOM 917 O O . ALA A 1 120 ? 8.275 -0.062 -18.548 1.00 85.88 120 ALA A O 1
ATOM 918 N N . VAL A 1 121 ? 9.755 0.350 -16.900 1.00 86.50 121 VAL A N 1
ATOM 919 C CA . VAL A 1 121 ? 10.247 1.628 -17.434 1.00 86.50 121 VAL A CA 1
ATOM 920 C C . VAL A 1 121 ? 11.602 1.413 -18.102 1.00 86.50 121 VAL A C 1
ATOM 922 O O . VAL A 1 121 ? 12.522 0.858 -17.508 1.00 86.50 121 VAL A O 1
ATOM 925 N N . TYR A 1 122 ? 11.728 1.850 -19.350 1.00 85.50 122 TYR A N 1
ATOM 926 C CA . TYR A 1 122 ? 12.968 1.805 -20.123 1.00 85.50 122 TYR A CA 1
ATOM 927 C C . TYR A 1 122 ? 13.010 2.992 -21.099 1.00 85.50 122 TYR A C 1
ATOM 929 O O . TYR A 1 122 ? 11.950 3.482 -21.498 1.00 85.50 122 TYR A O 1
ATOM 937 N N . PRO A 1 123 ? 14.203 3.470 -21.501 1.00 84.75 123 PRO A N 1
ATOM 938 C CA . PRO A 1 123 ? 14.325 4.627 -22.383 1.00 84.75 123 PRO A CA 1
ATOM 939 C C . PRO A 1 1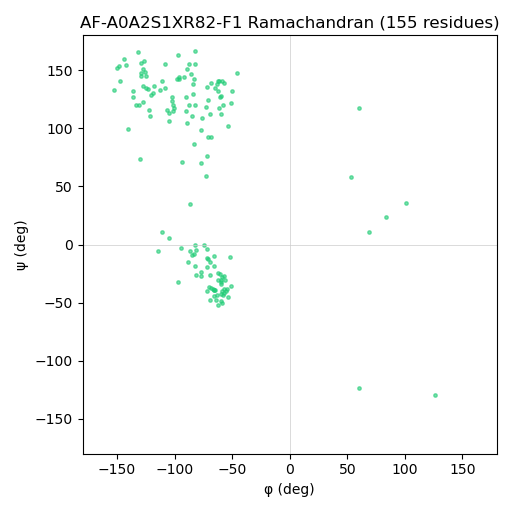23 ? 13.608 4.433 -23.723 1.00 84.75 123 PRO A C 1
ATOM 941 O O . PRO A 1 123 ? 13.688 3.362 -24.340 1.00 84.75 123 PRO A O 1
ATOM 944 N N . ALA A 1 124 ? 12.966 5.497 -24.208 1.00 80.00 124 ALA A N 1
ATOM 945 C CA . ALA A 1 124 ? 12.399 5.550 -25.550 1.00 80.00 124 ALA A CA 1
ATOM 946 C C . ALA A 1 124 ? 13.541 5.556 -26.579 1.00 80.00 124 ALA A C 1
ATOM 948 O O . ALA A 1 124 ? 14.114 6.590 -26.907 1.00 80.00 124 ALA A O 1
ATOM 949 N N . THR A 1 125 ? 13.915 4.371 -27.052 1.00 80.44 125 THR A N 1
ATOM 950 C CA . THR A 1 125 ? 14.990 4.169 -28.026 1.00 80.44 125 THR A CA 1
ATOM 951 C C . THR A 1 125 ? 14.406 3.705 -29.352 1.00 80.44 125 THR A C 1
ATOM 953 O O . THR A 1 125 ? 13.480 2.893 -29.385 1.00 80.44 125 THR A O 1
ATOM 956 N N . ARG A 1 126 ? 14.961 4.210 -30.463 1.00 72.88 126 ARG A N 1
ATOM 957 C CA . ARG A 1 126 ? 14.525 3.852 -31.826 1.00 72.88 126 ARG A CA 1
ATOM 958 C C . ARG A 1 126 ? 14.664 2.351 -32.104 1.00 72.88 126 ARG A C 1
ATOM 960 O O . ARG A 1 126 ? 13.857 1.784 -32.831 1.00 72.88 126 ARG A O 1
ATOM 967 N N . PHE A 1 127 ? 15.649 1.706 -31.477 1.00 78.88 127 PHE A N 1
ATOM 968 C CA . PHE A 1 127 ? 15.855 0.263 -31.518 1.00 78.88 127 PHE A CA 1
ATOM 969 C C . PHE A 1 127 ? 15.805 -0.306 -30.104 1.00 78.88 127 PHE A C 1
ATOM 971 O O . PHE A 1 127 ? 16.710 -0.084 -29.303 1.00 78.88 127 PHE A O 1
ATOM 978 N N . ARG A 1 128 ? 14.752 -1.070 -29.806 1.00 78.69 128 ARG A N 1
ATOM 979 C CA . ARG A 1 128 ? 14.658 -1.827 -28.556 1.00 78.69 128 ARG A CA 1
ATOM 980 C C . ARG A 1 128 ? 15.429 -3.144 -28.709 1.00 78.69 128 ARG A C 1
ATOM 982 O O . ARG A 1 128 ? 15.042 -3.939 -29.567 1.00 78.69 128 ARG A O 1
ATOM 989 N N . PRO A 1 129 ? 16.460 -3.421 -27.889 1.00 88.69 129 PRO A N 1
ATOM 990 C CA . PRO A 1 129 ? 17.173 -4.694 -27.950 1.00 88.69 129 PRO A CA 1
ATOM 991 C C . PRO A 1 129 ? 16.224 -5.882 -27.748 1.00 88.69 129 PRO A C 1
ATOM 993 O O . PRO A 1 129 ? 15.368 -5.844 -26.860 1.00 88.69 129 PRO A O 1
ATOM 996 N N . LEU A 1 130 ? 16.407 -6.960 -28.519 1.00 90.12 130 LEU A N 1
ATOM 997 C CA . LEU A 1 130 ? 15.563 -8.165 -28.449 1.00 90.12 130 LEU A CA 1
ATOM 998 C C . LEU A 1 130 ? 15.491 -8.754 -27.034 1.00 90.12 130 LEU A C 1
ATOM 1000 O O . LEU A 1 130 ? 14.411 -9.121 -26.585 1.00 90.12 130 LEU A O 1
ATOM 1004 N N . LYS A 1 131 ? 16.606 -8.742 -26.293 1.00 90.50 131 LYS A N 1
ATOM 1005 C CA . LYS A 1 131 ? 16.665 -9.183 -24.889 1.00 90.50 131 LYS A CA 1
ATOM 1006 C C . LYS A 1 131 ? 15.700 -8.428 -23.965 1.00 90.50 131 LYS A C 1
ATOM 1008 O O . LYS A 1 131 ? 15.092 -9.034 -23.094 1.00 90.50 131 LYS A O 1
ATOM 1013 N N . VAL A 1 132 ? 15.519 -7.119 -24.176 1.00 90.62 132 VAL A N 1
ATOM 1014 C CA . VAL A 1 132 ? 14.592 -6.300 -23.373 1.00 90.62 132 VAL A CA 1
ATOM 1015 C C . VAL A 1 132 ? 13.151 -6.645 -23.728 1.00 90.62 132 VAL A C 1
ATOM 1017 O O . VAL A 1 132 ? 12.313 -6.738 -22.840 1.00 90.62 132 VAL A O 1
ATOM 1020 N N . ARG A 1 133 ? 12.860 -6.864 -25.017 1.00 87.56 133 ARG A N 1
ATOM 1021 C CA . ARG A 1 133 ? 11.531 -7.297 -25.466 1.00 87.56 133 ARG A CA 1
ATOM 1022 C C . ARG A 1 133 ? 11.175 -8.659 -24.870 1.00 87.56 133 ARG A C 1
ATOM 1024 O O . ARG A 1 133 ? 10.161 -8.748 -24.196 1.00 87.56 133 ARG A O 1
ATOM 1031 N N . ALA A 1 134 ? 12.055 -9.647 -25.020 1.00 91.00 134 ALA A N 1
ATOM 1032 C CA . ALA A 1 134 ? 11.864 -10.982 -24.462 1.00 91.00 134 ALA A CA 1
ATOM 1033 C C . ALA A 1 134 ? 11.654 -10.955 -22.938 1.00 91.00 134 ALA A C 1
ATOM 1035 O O . ALA A 1 134 ? 10.763 -11.625 -22.432 1.00 91.00 134 ALA A O 1
ATOM 1036 N N . PHE A 1 135 ? 12.417 -10.135 -22.205 1.00 90.50 135 PHE A N 1
ATOM 1037 C CA . PHE A 1 135 ? 12.235 -9.973 -20.760 1.00 90.50 135 PHE A CA 1
ATOM 1038 C C . PHE A 1 135 ? 10.887 -9.331 -20.394 1.00 90.50 135 PHE A C 1
ATOM 1040 O O . PHE A 1 135 ? 10.206 -9.801 -19.488 1.00 90.50 135 PHE A O 1
ATOM 1047 N N . VAL A 1 136 ? 10.468 -8.278 -21.103 1.00 89.56 136 VAL A N 1
ATOM 1048 C CA . VAL A 1 136 ? 9.155 -7.648 -20.877 1.00 89.56 136 VAL A CA 1
ATOM 1049 C C . VAL A 1 136 ? 8.015 -8.607 -21.223 1.00 89.56 136 VAL A C 1
ATOM 1051 O O . VAL A 1 136 ? 7.030 -8.652 -20.493 1.00 89.56 136 VAL A O 1
ATOM 1054 N N . ASP A 1 137 ? 8.146 -9.385 -22.296 1.00 89.56 137 ASP A N 1
ATOM 1055 C CA . ASP A 1 137 ? 7.151 -10.386 -22.687 1.00 89.56 137 ASP A CA 1
ATOM 1056 C C . ASP A 1 137 ? 7.068 -11.514 -21.647 1.00 89.56 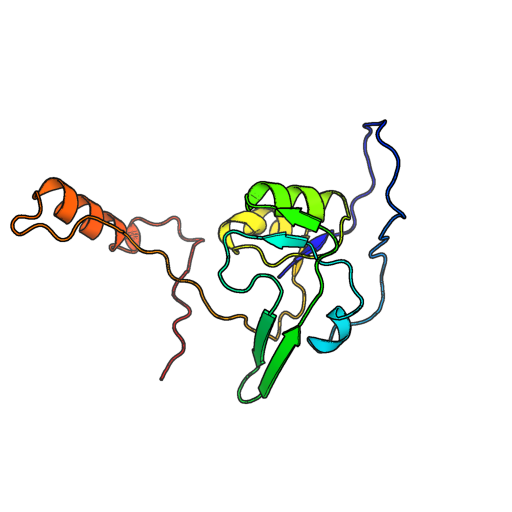137 ASP A C 1
ATOM 1058 O O . ASP A 1 137 ? 5.971 -11.907 -21.260 1.00 89.56 137 ASP A O 1
ATOM 1062 N N . MET A 1 138 ? 8.207 -11.946 -21.094 1.00 89.19 138 MET A N 1
ATOM 1063 C CA . MET A 1 138 ? 8.257 -12.891 -19.973 1.00 89.19 138 MET A CA 1
ATOM 1064 C C . MET A 1 138 ? 7.539 -12.353 -18.725 1.00 89.19 138 MET A C 1
ATOM 1066 O O . MET A 1 138 ? 6.811 -13.105 -18.084 1.00 89.19 138 MET A O 1
ATOM 1070 N N . LEU A 1 139 ? 7.723 -11.070 -18.383 1.00 86.38 139 LEU A N 1
ATOM 1071 C CA . LEU A 1 139 ? 7.051 -10.428 -17.242 1.00 86.38 139 LEU A CA 1
ATOM 1072 C C . LEU A 1 139 ? 5.541 -10.241 -17.453 1.00 86.38 139 LEU A C 1
ATOM 1074 O O . LEU A 1 139 ? 4.797 -10.155 -16.480 1.00 86.38 139 LEU A O 1
ATOM 1078 N N . ARG A 1 140 ? 5.092 -10.135 -18.708 1.00 84.38 140 ARG A N 1
ATOM 1079 C CA . ARG A 1 140 ? 3.669 -10.023 -19.062 1.00 84.38 140 ARG A CA 1
ATOM 1080 C C . ARG A 1 140 ? 2.938 -11.355 -18.990 1.00 84.38 140 ARG A C 1
ATOM 1082 O O . ARG A 1 140 ? 1.725 -11.352 -18.798 1.00 84.38 140 ARG A O 1
ATOM 1089 N N . ASP A 1 141 ? 3.642 -12.468 -19.179 1.00 85.44 141 ASP A N 1
ATOM 1090 C CA . ASP A 1 141 ? 3.030 -13.788 -19.101 1.00 85.44 141 ASP A CA 1
ATOM 1091 C C . ASP A 1 141 ? 2.638 -14.099 -17.658 1.00 85.44 141 ASP A C 1
ATOM 1093 O O . ASP A 1 141 ? 3.471 -14.289 -16.766 1.00 85.44 141 ASP A O 1
ATOM 1097 N N . THR A 1 142 ? 1.328 -14.165 -17.446 1.00 72.12 142 THR A N 1
ATOM 1098 C CA . THR A 1 142 ? 0.747 -14.342 -16.130 1.00 72.12 142 THR A CA 1
ATOM 1099 C C . THR A 1 142 ? 0.995 -15.726 -15.525 1.00 72.12 142 THR A C 1
ATOM 1101 O O . THR A 1 142 ? 0.870 -15.937 -14.323 1.00 72.12 142 THR A O 1
ATOM 1104 N N . ARG A 1 143 ? 1.425 -16.696 -16.329 1.00 76.31 143 ARG A N 1
ATOM 1105 C CA . ARG A 1 143 ? 1.818 -18.015 -15.817 1.00 76.31 143 ARG A CA 1
ATOM 1106 C C . ARG A 1 143 ? 3.142 -17.981 -15.059 1.00 76.31 143 ARG A C 1
ATOM 1108 O O . ARG A 1 143 ? 3.406 -18.886 -14.273 1.00 76.31 143 ARG A O 1
ATOM 1115 N N . ASN A 1 144 ? 3.952 -16.946 -15.279 1.00 71.44 144 ASN A N 1
ATOM 1116 C CA . ASN A 1 144 ? 5.274 -16.813 -14.673 1.00 71.44 144 ASN A CA 1
ATOM 1117 C C . ASN A 1 144 ? 5.240 -16.154 -13.286 1.00 71.44 144 ASN A C 1
ATOM 1119 O O . ASN A 1 144 ? 6.283 -16.085 -12.633 1.00 71.44 144 ASN A O 1
ATOM 1123 N N . TRP A 1 145 ? 4.082 -15.672 -12.813 1.00 69.69 145 TRP A N 1
ATOM 1124 C CA . TRP A 1 145 ? 3.963 -15.152 -11.450 1.00 69.69 145 TRP A CA 1
ATOM 1125 C C . TRP A 1 145 ? 3.529 -16.221 -10.443 1.00 69.69 145 TRP A C 1
ATOM 1127 O O . TRP A 1 145 ? 2.697 -17.077 -10.748 1.00 69.69 145 TRP A O 1
ATOM 1137 N N . PRO A 1 146 ? 4.053 -16.162 -9.202 1.00 61.75 146 PRO A N 1
ATOM 1138 C CA . PRO A 1 146 ? 3.585 -17.024 -8.127 1.00 61.75 146 PRO A CA 1
ATOM 1139 C C . PRO A 1 146 ? 2.097 -16.768 -7.874 1.00 61.75 146 PRO A C 1
ATOM 1141 O O . PRO A 1 146 ? 1.695 -15.637 -7.613 1.00 61.75 146 PRO A O 1
ATOM 1144 N N . THR A 1 147 ? 1.294 -17.834 -7.894 1.00 54.56 147 THR A N 1
ATOM 1145 C CA . THR A 1 147 ? -0.184 -17.885 -7.957 1.00 54.56 147 THR A CA 1
ATOM 1146 C C . THR A 1 147 ? -0.948 -17.043 -6.920 1.00 54.56 147 THR A C 1
ATOM 1148 O O . THR A 1 147 ? -2.164 -16.893 -7.028 1.00 54.56 147 THR A O 1
ATOM 1151 N N . ARG A 1 148 ? -0.260 -16.502 -5.906 1.00 53.38 148 ARG A N 1
ATOM 1152 C CA . ARG A 1 148 ? -0.812 -15.636 -4.850 1.00 53.38 148 ARG A CA 1
ATOM 1153 C C . ARG A 1 148 ? -0.825 -14.146 -5.197 1.00 53.38 148 ARG A C 1
ATOM 1155 O O . ARG A 1 148 ? -1.520 -13.393 -4.532 1.00 53.38 148 ARG A O 1
ATOM 1162 N N . LEU A 1 149 ? -0.091 -13.715 -6.219 1.00 53.69 149 LEU A N 1
ATOM 1163 C CA . LEU A 1 149 ? -0.059 -12.323 -6.670 1.00 53.69 149 LEU A CA 1
ATOM 1164 C C . LEU A 1 149 ? -1.087 -12.113 -7.796 1.00 53.69 149 LEU A C 1
ATOM 1166 O O . LEU A 1 149 ? -0.728 -11.960 -8.960 1.00 53.69 149 LEU A O 1
ATOM 1170 N N . ARG A 1 150 ? -2.385 -12.139 -7.471 1.00 51.88 150 ARG A N 1
ATOM 1171 C CA . ARG A 1 150 ? -3.431 -11.763 -8.438 1.00 51.88 150 ARG A CA 1
ATOM 1172 C C . ARG A 1 150 ? -3.596 -10.247 -8.445 1.00 51.88 150 ARG A C 1
ATOM 1174 O O . ARG A 1 150 ? -4.431 -9.702 -7.739 1.00 51.88 150 ARG A O 1
ATOM 1181 N N . TRP A 1 151 ? -2.783 -9.571 -9.249 1.00 53.25 151 TRP A N 1
ATOM 1182 C CA . TRP A 1 151 ? -2.835 -8.115 -9.443 1.00 53.25 151 TRP A CA 1
ATOM 1183 C C . TRP A 1 151 ? -4.065 -7.636 -10.227 1.00 53.25 151 TRP A C 1
ATOM 1185 O O . TRP A 1 151 ? -4.351 -6.442 -10.267 1.00 53.25 151 TRP A O 1
ATOM 1195 N N . ASP A 1 152 ? -4.783 -8.567 -10.854 1.00 45.34 152 ASP A N 1
ATOM 1196 C CA . ASP A 1 152 ? -5.741 -8.306 -11.929 1.00 45.34 152 ASP A CA 1
ATOM 1197 C C . ASP A 1 152 ? -7.156 -7.953 -11.442 1.00 45.34 152 ASP A C 1
ATOM 1199 O O . ASP A 1 152 ? -8.144 -8.269 -12.105 1.00 45.34 152 ASP A O 1
ATOM 1203 N N . ALA A 1 153 ? -7.290 -7.252 -10.317 1.00 43.69 153 ALA A N 1
ATOM 1204 C CA . ALA A 1 153 ? -8.524 -6.515 -10.057 1.00 43.69 153 ALA A CA 1
ATOM 1205 C C . ALA A 1 153 ? -8.511 -5.228 -10.903 1.00 43.69 153 ALA A C 1
ATOM 1207 O O . ALA A 1 153 ? -8.332 -4.126 -10.388 1.00 43.69 153 ALA A O 1
ATOM 1208 N N . GLN A 1 154 ? -8.652 -5.362 -12.228 1.00 39.78 154 GLN A N 1
ATOM 1209 C CA . GLN A 1 154 ? -9.037 -4.216 -13.050 1.00 39.78 154 GLN A CA 1
ATOM 1210 C C . GLN A 1 154 ? -10.446 -3.771 -12.625 1.00 39.78 154 GLN A C 1
ATOM 1212 O O . GLN A 1 154 ? -11.314 -4.631 -12.448 1.00 39.78 154 GLN A O 1
ATOM 1217 N N . PRO A 1 155 ? -10.722 -2.459 -12.500 1.00 33.16 155 PRO A N 1
ATOM 1218 C CA . PRO A 1 155 ? -12.097 -1.986 -12.491 1.00 33.16 155 PRO A CA 1
ATOM 1219 C C . PRO A 1 155 ? -12.735 -2.437 -13.808 1.00 33.16 155 PRO A C 1
ATOM 1221 O O . PRO A 1 155 ? -12.220 -2.106 -14.880 1.00 33.16 155 PRO A O 1
ATOM 1224 N N . GLN A 1 156 ? -13.801 -3.236 -13.738 1.00 30.03 156 GLN A N 1
ATOM 1225 C CA . GLN A 1 156 ? -14.624 -3.478 -14.919 1.00 30.03 156 GLN A CA 1
ATOM 1226 C C . GLN A 1 156 ? -15.236 -2.141 -15.376 1.00 3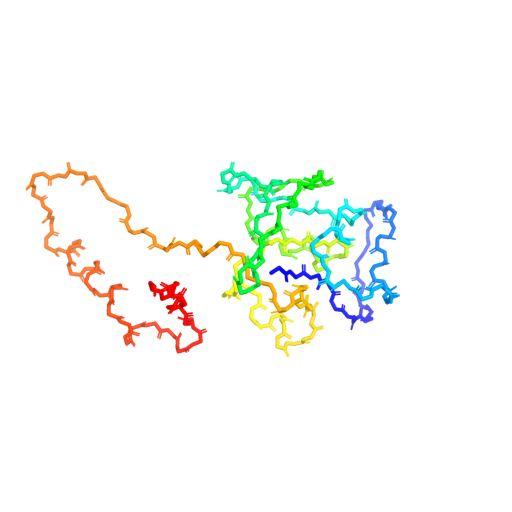0.03 156 GLN A C 1
ATOM 1228 O O . GLN A 1 156 ? -15.559 -1.322 -14.509 1.00 30.03 156 GLN A O 1
ATOM 1233 N N . PRO A 1 157 ? -15.324 -1.893 -16.698 1.00 37.25 157 PRO A N 1
ATOM 1234 C CA . PRO A 1 157 ? -15.968 -0.700 -17.240 1.00 37.25 157 PRO A CA 1
ATOM 1235 C C . PRO A 1 157 ? -17.459 -0.635 -16.899 1.00 37.25 157 PRO A C 1
ATOM 1237 O O . PRO A 1 157 ? -18.088 -1.710 -16.767 1.00 37.25 157 PRO A O 1
#

Secondary structure (DSSP, 8-state):
-EEE----------SPPPP-----S-----SGGGGTTS-EEEETTSSSTTEEEEEETTEEEEEE--EEEEESSHHHHHHHHHTT--EE---HHHHHHHHHTTSEEES-TT-BPPPPPP-------SS--HHHHHHHHHHH-GGGS-TT-----PPP-

Foldseek 3Di:
DKAFFDDDDDDDDDDDDDPQLPPPDDDQQQDPVVCQPWAEEFAPCDPQRQWWWKDAPPDIDIGGHDHPHYDNDLVVRVVCRLVRRTDYDHDCVVCVVCVVVRRMDDHNPNIDTDQDDDDDDDDPDPDDDPVVVVVVVCVVPPVNDDPPPPSPPDPDD

pLDDT: mean 75.73, std 20.56, range [26.64, 94.69]

Solvent-accessible surface area (backbone atoms only — not comparable to full-atom values): 10116 Å² total; per-residue (Å²): 73,38,28,47,33,90,76,89,88,84,90,88,84,88,75,86,78,66,82,79,55,70,80,69,83,86,75,85,60,82,51,72,72,68,51,55,84,47,51,27,42,25,46,64,78,43,96,55,56,41,58,45,56,34,36,42,89,94,47,76,47,76,39,71,42,75,56,81,42,78,35,76,44,72,70,58,51,51,54,39,19,67,72,36,59,31,32,35,81,61,64,62,89,81,41,50,67,41,40,76,67,46,48,28,39,75,52,48,83,80,46,44,64,79,84,82,81,90,79,93,86,75,83,97,53,100,72,75,56,66,70,59,50,53,51,53,53,53,70,63,39,72,85,74,52,67,90,83,71,76,79,79,76,66,83,76,132

Sequence (157 aa):
MVTAGRVSPTSFRPWRPWPRCRVANQRPVAVPDDLSSWPFIANLSLKDPGLWTFRRGAEERTLRVQPIMSVNATPAALAAVQAGGGFAVLPEFLVAEEIAAGRLVPLLPDWSLPSGGIHAVYPATRFRPLKVRAFVDMLRDTRNWPTRLRWDAQPQP

Mean predicted aligned error: 10.85 Å